Protein AF-A0A645IHQ4-F1 (afdb_monomer_lite)

Sequence (131 aa):
MKTILAVILFGIINIITLLLLVYFSITITRVALKGKKVSKFLGFVAFIALNAAIAYIEYKIIQLFPQTISFMPELLQGFPANAEPMLLDGTLITIRNSGLNINIAAVIYNIVIYVGLFLGTGYLIDNKIDI

Structure (mmCIF, N/CA/C/O backbone):
data_AF-A0A645IHQ4-F1
#
_entry.id   AF-A0A645IHQ4-F1
#
loop_
_atom_site.group_PDB
_atom_site.id
_atom_site.type_symbol
_atom_site.label_atom_id
_atom_site.label_alt_id
_atom_site.label_comp_id
_atom_site.label_asym_id
_atom_site.label_entity_id
_atom_site.label_seq_id
_atom_site.pdbx_PDB_ins_code
_atom_site.Cartn_x
_atom_site.Cartn_y
_atom_site.Cartn_z
_atom_site.occupancy
_atom_site.B_iso_or_equiv
_atom_site.auth_seq_id
_atom_site.auth_comp_id
_atom_site.auth_asym_id
_atom_site.auth_atom_id
_atom_site.pdbx_PDB_model_num
ATOM 1 N N . MET A 1 1 ? 7.303 13.807 -24.186 1.00 58.94 1 MET A N 1
ATOM 2 C CA . MET A 1 1 ? 6.051 14.293 -23.548 1.00 58.94 1 MET A CA 1
ATOM 3 C C . MET A 1 1 ? 5.256 13.169 -22.874 1.00 58.94 1 MET A C 1
ATOM 5 O O . MET A 1 1 ? 4.920 13.316 -21.708 1.00 58.94 1 MET A O 1
ATOM 9 N N . LYS A 1 2 ? 5.022 12.027 -23.546 1.00 69.69 2 LYS A N 1
ATOM 10 C CA . LYS A 1 2 ? 4.286 10.866 -22.993 1.00 69.69 2 LYS A CA 1
ATOM 11 C C . LYS A 1 2 ? 4.877 10.321 -21.680 1.00 69.69 2 LYS A C 1
ATOM 13 O O . LYS A 1 2 ? 4.142 10.064 -20.737 1.00 69.69 2 LYS A O 1
ATOM 18 N N . THR A 1 3 ? 6.203 10.230 -21.585 1.00 70.81 3 THR A N 1
ATOM 19 C CA . THR A 1 3 ? 6.905 9.717 -20.394 1.00 70.81 3 THR A CA 1
ATOM 20 C C . THR A 1 3 ? 6.791 10.648 -19.187 1.00 70.81 3 THR A C 1
ATOM 22 O O . THR A 1 3 ? 6.600 10.184 -18.071 1.00 70.81 3 THR A O 1
ATOM 25 N N . ILE A 1 4 ? 6.837 11.966 -19.410 1.00 77.62 4 ILE A N 1
ATOM 26 C CA . ILE A 1 4 ? 6.653 12.973 -18.350 1.00 77.62 4 ILE A CA 1
ATOM 27 C C . ILE A 1 4 ? 5.231 12.876 -17.786 1.00 77.62 4 ILE A C 1
ATOM 29 O O . ILE A 1 4 ? 5.042 12.872 -16.573 1.00 77.62 4 ILE A O 1
ATOM 33 N N . LEU A 1 5 ? 4.236 12.721 -18.663 1.00 78.62 5 LEU A N 1
ATOM 34 C CA . LEU A 1 5 ? 2.842 12.552 -18.263 1.00 78.62 5 LEU A CA 1
ATOM 35 C C . LEU A 1 5 ? 2.627 11.258 -17.456 1.00 78.62 5 LEU A C 1
ATOM 37 O O . LEU A 1 5 ? 1.926 11.281 -16.449 1.00 78.62 5 LEU A O 1
ATOM 41 N N . ALA A 1 6 ? 3.284 10.159 -17.841 1.00 77.38 6 ALA A N 1
ATOM 42 C CA . ALA A 1 6 ? 3.240 8.897 -17.100 1.00 77.38 6 ALA A CA 1
ATOM 43 C C . ALA A 1 6 ? 3.852 9.013 -15.691 1.00 77.38 6 ALA A C 1
ATOM 45 O O . ALA A 1 6 ? 3.278 8.499 -14.734 1.00 77.38 6 ALA A O 1
ATOM 46 N N . VAL A 1 7 ? 4.975 9.726 -15.545 1.00 80.06 7 VAL A N 1
ATOM 47 C CA . VAL A 1 7 ? 5.612 9.967 -14.237 1.00 80.06 7 VAL A CA 1
ATOM 48 C C . VAL A 1 7 ? 4.710 10.801 -13.326 1.00 80.06 7 VAL A C 1
ATOM 50 O O . VAL A 1 7 ? 4.527 10.455 -12.161 1.00 80.06 7 VAL A O 1
ATOM 53 N N . ILE A 1 8 ? 4.103 11.866 -13.858 1.00 85.50 8 ILE A N 1
ATOM 54 C CA . ILE A 1 8 ? 3.167 12.708 -13.098 1.00 85.50 8 ILE A CA 1
ATOM 55 C C . ILE A 1 8 ? 1.954 11.888 -12.648 1.00 85.50 8 ILE A C 1
ATOM 57 O O . ILE A 1 8 ? 1.581 11.934 -11.477 1.00 85.50 8 ILE A O 1
ATOM 61 N N . LEU A 1 9 ? 1.366 11.102 -13.554 1.00 84.50 9 LEU A N 1
ATOM 62 C CA . LEU A 1 9 ? 0.219 10.252 -13.244 1.00 84.50 9 LEU A CA 1
ATOM 63 C C . LEU A 1 9 ? 0.555 9.232 -12.149 1.00 84.50 9 LEU A C 1
ATOM 65 O O . LEU A 1 9 ? -0.212 9.068 -11.202 1.00 84.50 9 LEU A O 1
ATOM 69 N N . PHE A 1 10 ? 1.723 8.593 -12.242 1.00 82.00 10 PHE A N 1
ATOM 70 C CA . PHE A 1 10 ? 2.202 7.669 -11.220 1.00 82.00 10 PHE A CA 1
ATOM 71 C C . PHE A 1 10 ? 2.353 8.359 -9.857 1.00 82.00 10 PHE A C 1
ATOM 73 O O . PHE A 1 10 ? 1.902 7.826 -8.843 1.00 82.00 10 PHE A O 1
ATOM 80 N N . GLY A 1 11 ? 2.915 9.570 -9.819 1.00 84.44 11 GLY A N 1
ATOM 81 C CA . GLY A 1 11 ? 3.020 10.365 -8.593 1.00 84.44 11 GLY A CA 1
ATOM 82 C C . GLY A 1 11 ? 1.658 10.665 -7.960 1.00 84.44 11 GLY A C 1
ATOM 83 O O . GLY A 1 11 ? 1.472 10.454 -6.762 1.00 84.44 11 GLY A O 1
ATOM 84 N N . ILE A 1 12 ? 0.678 11.081 -8.768 1.00 89.12 12 ILE A N 1
ATOM 85 C CA . ILE A 1 12 ? -0.690 11.363 -8.305 1.00 89.12 12 ILE A CA 1
ATOM 86 C C . ILE A 1 12 ? -1.339 10.108 -7.708 1.00 89.12 12 ILE A C 1
ATOM 88 O O . ILE A 1 12 ? -1.904 10.176 -6.618 1.00 89.12 12 ILE A O 1
ATOM 92 N N . ILE A 1 13 ? -1.224 8.955 -8.374 1.00 86.38 13 ILE A N 1
ATOM 93 C CA . ILE A 1 13 ? -1.786 7.684 -7.885 1.00 86.38 13 ILE A CA 1
ATOM 94 C C . ILE A 1 13 ? -1.191 7.304 -6.522 1.00 86.38 13 ILE A C 1
ATOM 96 O O . ILE A 1 13 ? -1.927 6.889 -5.624 1.00 86.38 13 ILE A O 1
ATOM 100 N N . ASN A 1 14 ? 0.117 7.491 -6.332 1.00 86.19 14 ASN A N 1
ATOM 101 C CA . ASN A 1 14 ? 0.773 7.215 -5.052 1.00 86.19 14 ASN A CA 1
ATOM 102 C C . ASN A 1 14 ? 0.269 8.139 -3.936 1.00 86.19 14 ASN A C 1
ATOM 104 O O . ASN A 1 14 ? -0.029 7.669 -2.839 1.00 86.19 14 ASN A O 1
ATOM 108 N N . ILE A 1 15 ? 0.108 9.435 -4.221 1.00 90.94 15 ILE A N 1
ATOM 109 C CA . ILE A 1 15 ? -0.445 10.398 -3.257 1.00 90.94 15 ILE A CA 1
ATOM 110 C C . ILE A 1 15 ? -1.881 10.016 -2.878 1.00 90.94 15 ILE A C 1
ATOM 112 O O . ILE A 1 15 ? -2.210 9.974 -1.694 1.00 90.94 15 ILE A O 1
ATOM 116 N N . ILE A 1 16 ? -2.729 9.683 -3.857 1.00 91.31 16 ILE A N 1
ATOM 117 C CA . ILE A 1 16 ? -4.111 9.250 -3.602 1.00 91.31 16 ILE A CA 1
ATOM 118 C C . ILE A 1 16 ? -4.123 7.989 -2.734 1.00 91.31 16 ILE A C 1
ATOM 120 O O . ILE A 1 16 ? -4.875 7.929 -1.766 1.00 91.31 16 ILE A O 1
ATOM 124 N N . THR A 1 17 ? -3.271 7.009 -3.037 1.00 87.75 17 THR A N 1
ATOM 125 C CA . THR A 1 17 ? -3.170 5.757 -2.271 1.00 87.75 17 THR A CA 1
ATOM 126 C C . THR A 1 17 ? -2.745 6.015 -0.826 1.00 87.75 17 THR A C 1
ATOM 128 O O . THR A 1 17 ? -3.327 5.449 0.099 1.00 87.75 17 THR A O 1
ATOM 131 N N . LEU A 1 18 ? -1.781 6.917 -0.612 1.00 91.31 18 LEU A N 1
ATOM 132 C CA . LEU A 1 18 ? -1.355 7.334 0.722 1.00 91.31 18 LEU A CA 1
ATOM 133 C C . LEU A 1 18 ? -2.511 7.969 1.504 1.00 91.31 18 LEU A C 1
ATOM 135 O O . LEU A 1 18 ? -2.763 7.578 2.644 1.00 91.31 18 LEU A O 1
ATOM 139 N N . LEU A 1 19 ? -3.230 8.917 0.894 1.00 92.31 19 LEU A N 1
ATOM 140 C CA . LEU A 1 19 ? -4.397 9.545 1.516 1.00 92.31 19 LEU A CA 1
ATOM 141 C C . LEU A 1 19 ? -5.449 8.492 1.873 1.00 92.31 19 LEU A C 1
ATOM 143 O O . LEU A 1 19 ? -5.938 8.471 2.999 1.00 92.31 19 LEU A O 1
ATOM 147 N N . LEU A 1 20 ? -5.756 7.591 0.942 1.00 92.50 20 LEU A N 1
ATOM 148 C CA . LEU A 1 20 ? -6.733 6.525 1.129 1.00 92.50 20 LEU A CA 1
ATOM 149 C C . LEU A 1 20 ? -6.367 5.618 2.310 1.00 92.50 20 LEU A C 1
ATOM 151 O O . LEU A 1 20 ? -7.221 5.315 3.136 1.00 92.50 20 LEU A O 1
ATOM 155 N N . LEU A 1 21 ? -5.092 5.248 2.443 1.00 93.12 21 LEU A N 1
ATOM 156 C CA . LEU A 1 21 ? -4.595 4.448 3.561 1.00 93.12 21 LEU A CA 1
ATOM 157 C C . LEU A 1 21 ? -4.727 5.188 4.902 1.00 93.12 21 LEU A C 1
ATOM 159 O O . LEU A 1 21 ? -5.140 4.593 5.899 1.00 93.12 21 LEU A O 1
ATOM 163 N N . VAL A 1 22 ? -4.412 6.488 4.933 1.00 92.44 22 VAL A N 1
ATOM 164 C CA . VAL A 1 22 ? -4.597 7.331 6.127 1.00 92.44 22 VAL A CA 1
ATOM 165 C C . VAL A 1 22 ? -6.073 7.383 6.522 1.00 92.44 22 VAL A C 1
ATOM 167 O O . VAL A 1 22 ? -6.410 7.120 7.679 1.00 92.44 22 VAL A O 1
ATOM 170 N N . TYR A 1 23 ? -6.964 7.669 5.570 1.00 90.62 23 TYR A N 1
ATOM 171 C CA . TYR A 1 23 ? -8.404 7.725 5.816 1.00 90.62 23 TYR A CA 1
ATOM 172 C C . TYR A 1 23 ? -8.959 6.378 6.265 1.00 90.62 23 TYR A C 1
ATOM 174 O O . TYR A 1 23 ? -9.698 6.329 7.251 1.00 90.62 23 TYR A O 1
ATOM 182 N N . PHE A 1 24 ? -8.564 5.289 5.609 1.00 92.56 24 PHE A N 1
ATOM 183 C CA . PHE A 1 24 ? -8.955 3.940 5.995 1.00 92.56 24 PHE A CA 1
ATOM 184 C C . PHE A 1 24 ? -8.545 3.640 7.437 1.00 92.56 24 PHE A C 1
ATOM 186 O O . PHE A 1 24 ? -9.367 3.201 8.237 1.00 92.56 24 PHE A O 1
ATOM 193 N N . SER A 1 25 ? -7.300 3.953 7.803 1.00 92.31 25 SER A N 1
ATOM 194 C CA . SER A 1 25 ? -6.776 3.704 9.145 1.00 92.31 25 SER A CA 1
ATOM 195 C C . SER A 1 25 ? -7.506 4.494 10.237 1.00 92.31 25 SER A C 1
ATOM 197 O O . SER A 1 25 ? -7.834 3.966 11.304 1.00 92.31 25 SER A O 1
ATOM 199 N N . ILE A 1 26 ? -7.816 5.766 9.978 1.00 88.69 26 ILE A N 1
ATOM 200 C CA . ILE A 1 26 ? -8.608 6.588 10.901 1.00 88.69 26 ILE A CA 1
ATOM 201 C C . ILE A 1 26 ? -10.016 6.001 11.040 1.00 88.69 26 ILE A C 1
ATOM 203 O O . ILE A 1 26 ? -10.522 5.846 12.153 1.00 88.69 26 ILE A O 1
ATOM 207 N N . THR A 1 27 ? -10.630 5.647 9.913 1.00 89.12 27 THR A N 1
ATOM 208 C CA . THR A 1 27 ? -12.001 5.139 9.832 1.00 89.12 27 THR A CA 1
ATOM 209 C C . THR A 1 27 ? -12.137 3.805 10.563 1.00 89.12 27 THR A C 1
ATOM 211 O O . THR A 1 27 ? -12.959 3.693 11.473 1.00 89.12 27 THR A O 1
ATOM 214 N N . ILE A 1 28 ? -11.289 2.816 10.263 1.00 90.19 28 ILE A N 1
ATOM 215 C CA . ILE A 1 28 ? -11.338 1.496 10.904 1.00 90.19 28 ILE A CA 1
ATOM 216 C C . ILE A 1 28 ? -11.108 1.597 12.414 1.00 90.19 28 ILE A C 1
ATOM 218 O O . ILE A 1 28 ? -11.821 0.968 13.193 1.00 90.19 28 ILE A O 1
ATOM 222 N N . THR A 1 29 ? -10.186 2.458 12.849 1.00 89.31 29 THR A N 1
ATOM 223 C CA . THR A 1 29 ? -9.909 2.665 14.274 1.00 89.31 29 THR A CA 1
ATOM 224 C C . THR A 1 29 ? -11.088 3.331 14.980 1.00 89.31 29 THR A C 1
ATOM 226 O O . THR A 1 29 ? -11.453 2.955 16.097 1.00 89.31 29 THR A O 1
ATOM 229 N N . ARG A 1 30 ? -11.722 4.316 14.336 1.00 85.25 30 ARG A N 1
ATOM 230 C CA . ARG A 1 30 ? -12.903 4.995 14.876 1.00 85.25 30 ARG A CA 1
ATOM 231 C C . ARG A 1 30 ? -14.074 4.033 15.039 1.00 85.25 30 ARG A C 1
ATOM 233 O O . ARG A 1 30 ? -14.724 4.063 16.085 1.00 85.25 30 ARG A O 1
ATOM 240 N N . VAL A 1 31 ? -14.292 3.169 14.049 1.00 85.62 31 VAL A N 1
ATOM 241 C CA . VAL A 1 31 ? -15.321 2.123 14.074 1.00 85.62 31 VAL A CA 1
ATOM 242 C C . VA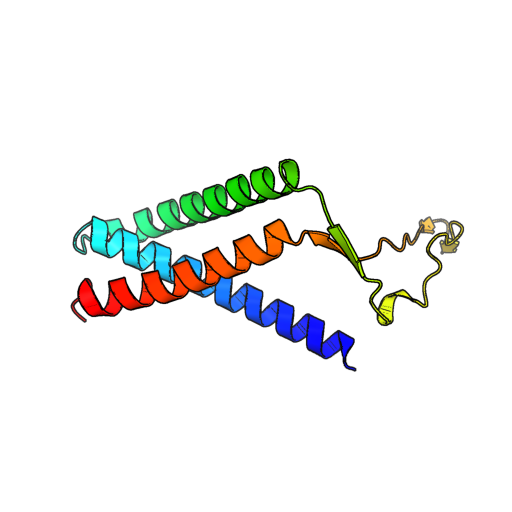L A 1 31 ? -15.015 1.085 15.158 1.00 85.62 31 VAL A C 1
ATOM 244 O O . VAL A 1 31 ? -15.880 0.795 15.983 1.00 85.62 31 VAL A O 1
ATOM 247 N N . ALA A 1 32 ? -13.774 0.593 15.239 1.00 85.44 32 ALA A N 1
ATOM 248 C CA . ALA A 1 32 ? -13.356 -0.388 16.243 1.00 85.44 32 ALA A CA 1
ATOM 249 C C . ALA A 1 32 ? -13.512 0.126 17.687 1.00 85.44 32 ALA A C 1
ATOM 251 O O . ALA A 1 32 ? -13.879 -0.627 18.587 1.00 85.44 32 ALA A O 1
ATOM 252 N N . LEU A 1 33 ? -13.275 1.421 17.915 1.00 83.62 33 LEU A N 1
ATOM 253 C CA . LEU A 1 33 ? -13.345 2.043 19.240 1.00 83.62 33 LEU A CA 1
ATOM 254 C C . LEU A 1 33 ? -14.652 2.797 19.520 1.00 83.62 33 LEU A C 1
ATOM 256 O O . LEU A 1 33 ? -14.729 3.504 20.530 1.00 83.62 33 LEU A O 1
ATOM 260 N N . LYS A 1 34 ? -15.665 2.675 18.651 1.00 79.69 34 LYS A N 1
ATOM 261 C CA . LYS A 1 34 ? -16.966 3.362 18.775 1.00 79.69 34 LYS A CA 1
ATOM 262 C C . LYS A 1 34 ? -16.830 4.871 19.045 1.00 79.69 34 LYS A C 1
ATOM 264 O O . LYS A 1 34 ? -17.485 5.418 19.927 1.00 79.69 34 LYS A O 1
ATOM 269 N N . GLY A 1 35 ? -15.916 5.546 18.347 1.00 67.06 35 GLY A N 1
ATOM 270 C CA . GLY A 1 35 ? -15.790 7.009 18.400 1.00 67.06 35 GLY A CA 1
ATOM 271 C C . 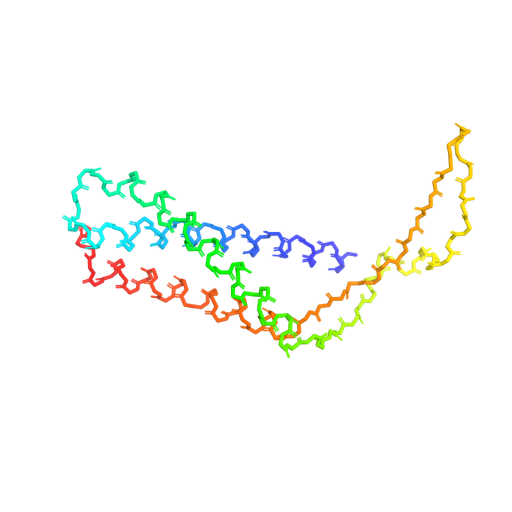GLY A 1 35 ? -15.166 7.614 19.669 1.00 67.06 35 GLY A C 1
ATOM 272 O O . GLY A 1 35 ? -15.204 8.833 19.834 1.00 67.06 35 GLY A O 1
ATOM 273 N N . LYS A 1 36 ? -14.544 6.827 20.561 1.00 75.19 36 LYS A N 1
ATOM 274 C CA . LYS A 1 36 ? -13.835 7.366 21.746 1.00 75.19 36 LYS A CA 1
ATOM 275 C C . LYS A 1 36 ? -12.704 8.336 21.354 1.00 75.19 36 LYS A C 1
ATOM 277 O O . LYS A 1 36 ? -12.038 8.130 20.338 1.00 75.19 36 LYS A O 1
ATOM 282 N N . LYS A 1 37 ? -12.404 9.345 22.194 1.00 70.75 37 LYS A N 1
ATOM 283 C CA . LYS A 1 37 ? -11.342 10.362 21.957 1.00 70.75 37 LYS A CA 1
ATOM 284 C C . LYS A 1 37 ? -9.959 9.769 21.620 1.00 70.75 37 LYS A C 1
ATOM 286 O O . LYS A 1 37 ? -9.199 10.388 20.883 1.00 70.75 37 LYS A O 1
ATOM 291 N N . VAL A 1 38 ? -9.660 8.560 22.104 1.00 75.12 38 VAL A N 1
ATOM 292 C CA . VAL A 1 38 ? -8.388 7.838 21.881 1.00 75.12 38 VAL A CA 1
ATOM 293 C C . VAL A 1 38 ? -8.229 7.330 20.434 1.00 75.12 38 VAL A C 1
ATOM 295 O O . VAL A 1 38 ? -7.121 7.031 19.996 1.00 75.12 38 VAL A O 1
ATOM 298 N N . SER A 1 39 ? -9.314 7.292 19.653 1.00 73.75 39 SER A N 1
ATOM 299 C CA . SER A 1 39 ? -9.312 6.781 18.272 1.00 73.75 39 SER A CA 1
ATOM 300 C C . SER A 1 39 ? -8.380 7.517 17.313 1.00 73.75 39 SER A C 1
ATOM 302 O O . SER A 1 39 ? -7.899 6.907 16.365 1.00 73.75 39 SER A O 1
ATOM 304 N N . LYS A 1 40 ? -8.053 8.789 17.572 1.00 74.00 40 LYS A N 1
ATOM 305 C CA . LYS A 1 40 ? -7.126 9.550 16.720 1.00 74.00 40 LYS A CA 1
ATOM 306 C C . LYS A 1 40 ? -5.683 9.050 16.834 1.00 74.00 40 LYS A C 1
ATOM 308 O O . LYS A 1 40 ? -5.045 8.808 15.816 1.00 74.00 40 LYS A O 1
ATOM 313 N N . PHE A 1 41 ? -5.185 8.858 18.058 1.00 82.31 41 PHE A N 1
ATOM 314 C CA . PHE A 1 41 ? -3.823 8.360 18.283 1.00 82.31 41 PHE A CA 1
ATOM 315 C C . PHE A 1 41 ? -3.688 6.907 17.824 1.00 82.31 41 PHE A C 1
ATOM 317 O O . PHE A 1 41 ? -2.737 6.551 17.132 1.00 82.31 41 PHE A O 1
ATOM 324 N N . LEU A 1 42 ? -4.688 6.079 18.138 1.00 86.12 42 LEU A N 1
ATOM 325 C CA . LEU A 1 42 ? -4.670 4.680 17.729 1.00 86.12 42 LEU A CA 1
ATOM 326 C C . LEU A 1 42 ? -4.799 4.520 16.200 1.00 86.12 42 LEU A C 1
ATOM 328 O O . LEU A 1 42 ? -4.264 3.565 15.651 1.00 86.12 42 LEU A O 1
ATOM 332 N N . GLY A 1 43 ? -5.402 5.493 15.504 1.00 87.31 43 GLY A N 1
ATOM 333 C CA . GLY A 1 43 ? -5.470 5.527 14.041 1.00 87.31 43 GLY A CA 1
ATOM 334 C C . GLY A 1 43 ? -4.114 5.750 13.381 1.00 87.31 43 GLY A C 1
ATOM 335 O O . GLY A 1 43 ? -3.852 5.201 12.313 1.00 87.31 43 GLY A O 1
ATOM 336 N N . PHE A 1 44 ? -3.213 6.486 14.033 1.00 88.25 44 PHE A N 1
ATOM 337 C CA . PHE A 1 44 ? -1.832 6.606 13.571 1.00 88.25 44 PHE A CA 1
ATOM 338 C C . PHE A 1 44 ? -1.054 5.296 13.764 1.00 88.25 44 PHE A C 1
ATOM 340 O O . PHE A 1 44 ? -0.346 4.856 12.861 1.00 88.25 44 PHE A O 1
ATOM 347 N N . VAL A 1 45 ? -1.246 4.619 14.901 1.00 92.44 45 VAL A N 1
ATOM 348 C CA . VAL A 1 45 ? -0.640 3.298 15.149 1.00 92.44 45 VAL A CA 1
ATOM 349 C C . VAL A 1 45 ? -1.148 2.265 14.140 1.00 92.44 45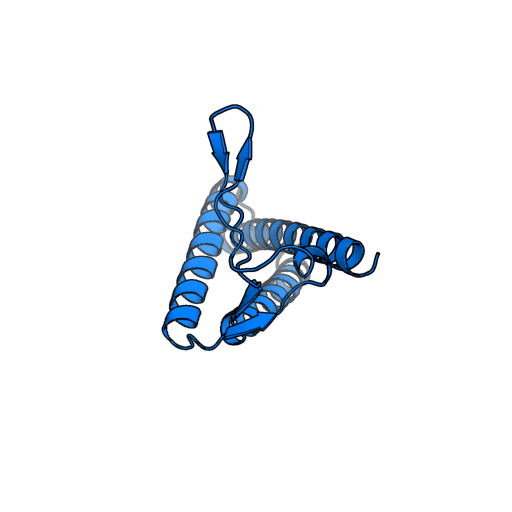 VAL A C 1
ATOM 351 O O . VAL A 1 45 ? -0.351 1.533 13.556 1.00 92.44 45 VAL A O 1
ATOM 354 N N . ALA A 1 46 ? -2.456 2.245 13.876 1.00 92.31 46 ALA A N 1
ATOM 355 C CA . ALA A 1 46 ? -3.056 1.389 12.859 1.00 92.31 46 ALA A CA 1
ATOM 356 C C . ALA A 1 46 ? -2.522 1.700 11.451 1.00 92.31 46 ALA A C 1
ATOM 358 O O . ALA A 1 46 ? -2.337 0.781 10.660 1.00 92.31 46 ALA A O 1
ATOM 359 N N . PHE A 1 47 ? -2.195 2.963 11.158 1.00 93.94 47 PHE A N 1
ATOM 360 C CA . PHE A 1 47 ? -1.664 3.362 9.856 1.00 93.94 47 PHE A CA 1
ATOM 361 C C . PHE A 1 47 ? -0.269 2.777 9.649 1.00 93.94 47 PHE A C 1
ATOM 363 O O . PHE A 1 47 ? -0.010 2.159 8.620 1.00 93.94 47 PHE A O 1
ATOM 370 N N . ILE A 1 48 ? 0.602 2.907 10.655 1.00 94.38 48 ILE A N 1
ATOM 371 C CA . ILE A 1 48 ? 1.939 2.304 10.634 1.00 94.38 48 ILE A CA 1
ATOM 372 C C . ILE A 1 48 ? 1.830 0.783 10.510 1.00 94.38 48 ILE A C 1
ATOM 374 O O . ILE A 1 48 ? 2.511 0.188 9.678 1.00 94.38 48 ILE A O 1
ATOM 378 N N . ALA A 1 49 ? 0.958 0.154 11.303 1.00 94.94 49 ALA A N 1
ATOM 379 C CA . ALA A 1 49 ? 0.773 -1.292 11.283 1.00 94.94 49 ALA A CA 1
ATOM 380 C C . ALA A 1 49 ? 0.283 -1.796 9.916 1.00 94.94 49 ALA A C 1
ATOM 382 O O . ALA A 1 49 ? 0.827 -2.765 9.393 1.00 94.94 49 ALA A O 1
ATOM 383 N N . LEU A 1 50 ? -0.701 -1.122 9.312 1.00 94.38 50 LEU A N 1
ATOM 384 C CA . LEU A 1 50 ? -1.204 -1.454 7.979 1.00 94.38 50 LEU A CA 1
ATOM 385 C C . LEU A 1 50 ? -0.140 -1.242 6.907 1.00 94.38 50 LEU A C 1
ATOM 387 O O . LEU A 1 50 ? 0.029 -2.103 6.052 1.00 94.38 50 LEU A O 1
ATOM 391 N N . ASN A 1 51 ? 0.598 -0.134 6.959 1.00 93.88 51 ASN A N 1
ATOM 392 C CA . ASN A 1 51 ? 1.661 0.135 5.997 1.00 93.88 51 ASN A CA 1
ATOM 393 C C . ASN A 1 51 ? 2.766 -0.933 6.073 1.00 93.88 51 ASN A C 1
ATOM 395 O O . ASN A 1 51 ? 3.136 -1.512 5.053 1.00 93.88 51 ASN A O 1
ATOM 399 N N . ALA A 1 52 ? 3.211 -1.273 7.288 1.00 94.56 52 ALA A N 1
ATOM 400 C CA . ALA A 1 52 ? 4.189 -2.331 7.520 1.00 94.56 52 ALA A CA 1
ATOM 401 C C . ALA A 1 52 ? 3.677 -3.704 7.058 1.00 94.56 52 ALA A C 1
ATOM 403 O O . ALA A 1 52 ? 4.420 -4.454 6.427 1.00 94.56 52 ALA A O 1
ATOM 404 N N . ALA A 1 53 ? 2.407 -4.028 7.325 1.00 95.75 53 ALA A N 1
ATOM 405 C CA . ALA A 1 53 ? 1.790 -5.268 6.866 1.00 95.75 53 ALA A CA 1
ATOM 406 C C . ALA A 1 53 ? 1.720 -5.334 5.334 1.00 95.75 53 ALA A C 1
ATOM 408 O O . ALA A 1 53 ? 2.097 -6.351 4.754 1.00 95.75 53 ALA A O 1
ATOM 409 N N . ILE A 1 54 ? 1.299 -4.245 4.681 1.00 94.25 54 ILE A N 1
ATOM 410 C CA . ILE A 1 54 ? 1.206 -4.168 3.220 1.00 94.25 54 ILE A CA 1
ATOM 411 C C . ILE A 1 54 ? 2.582 -4.398 2.590 1.00 94.25 54 ILE A C 1
ATOM 413 O O . ILE A 1 54 ? 2.699 -5.248 1.708 1.00 94.25 54 ILE A O 1
ATOM 417 N N . ALA A 1 55 ? 3.612 -3.708 3.087 1.00 93.19 55 ALA A N 1
ATOM 418 C CA . ALA A 1 55 ? 4.982 -3.833 2.596 1.00 93.19 55 ALA A CA 1
ATOM 419 C C . ALA A 1 55 ? 5.575 -5.228 2.856 1.00 93.19 55 ALA A C 1
ATOM 421 O O . ALA A 1 55 ? 6.249 -5.796 1.997 1.00 93.19 55 ALA A O 1
ATOM 422 N N . TYR A 1 56 ? 5.309 -5.816 4.027 1.00 95.69 56 TYR A N 1
ATOM 423 C CA . TYR A 1 56 ? 5.787 -7.157 4.362 1.00 95.69 56 TYR A CA 1
ATOM 424 C C . TYR A 1 56 ? 5.179 -8.230 3.449 1.00 95.69 56 TYR A C 1
ATOM 426 O O . TYR A 1 56 ? 5.890 -9.118 2.972 1.00 95.69 56 TYR A O 1
ATOM 434 N N . ILE A 1 57 ? 3.872 -8.145 3.185 1.00 95.31 57 ILE A N 1
ATOM 435 C CA . ILE A 1 57 ? 3.183 -9.072 2.282 1.00 95.31 57 ILE A CA 1
ATOM 436 C C . ILE A 1 57 ? 3.687 -8.885 0.849 1.00 95.31 57 ILE A C 1
ATOM 438 O O . ILE A 1 57 ? 3.987 -9.876 0.188 1.00 95.31 57 ILE A O 1
ATOM 442 N N . GLU A 1 58 ? 3.859 -7.645 0.386 1.00 92.69 58 GLU A N 1
ATOM 443 C CA . GLU A 1 58 ? 4.420 -7.365 -0.939 1.00 92.69 58 GLU A CA 1
ATOM 444 C C . GLU A 1 58 ? 5.814 -7.980 -1.103 1.00 92.69 58 GLU A C 1
ATOM 446 O O . GLU A 1 58 ? 6.076 -8.683 -2.078 1.00 92.69 58 GLU A O 1
ATOM 451 N N . TYR A 1 59 ? 6.686 -7.800 -0.108 1.00 93.38 59 TYR A N 1
ATOM 452 C CA . TYR A 1 59 ? 8.013 -8.407 -0.094 1.00 93.38 59 TYR A CA 1
ATOM 453 C C . TYR A 1 59 ? 7.949 -9.936 -0.218 1.00 93.38 59 TYR A C 1
ATOM 455 O O . TYR A 1 59 ? 8.696 -10.535 -0.995 1.00 93.38 59 TYR A O 1
ATOM 463 N N . LYS A 1 60 ? 7.023 -10.582 0.500 1.00 94.44 60 LYS A N 1
ATOM 464 C CA . LYS A 1 60 ? 6.799 -12.031 0.395 1.00 94.44 60 LYS A CA 1
ATOM 465 C C . LYS A 1 60 ? 6.268 -12.448 -0.975 1.00 94.44 60 LYS A C 1
ATOM 467 O O . LYS A 1 60 ? 6.700 -13.478 -1.487 1.00 94.44 60 LYS A O 1
ATOM 472 N N . ILE A 1 61 ? 5.390 -11.655 -1.583 1.00 92.50 61 ILE A N 1
ATOM 473 C CA . ILE A 1 61 ? 4.880 -11.900 -2.937 1.00 92.50 61 ILE A CA 1
ATOM 474 C C . ILE A 1 61 ? 6.012 -11.813 -3.959 1.00 92.50 61 ILE A C 1
ATOM 476 O O . ILE A 1 61 ? 6.124 -12.699 -4.799 1.00 92.50 61 ILE A O 1
ATOM 480 N N . ILE A 1 62 ? 6.890 -10.813 -3.857 1.00 91.69 62 ILE A N 1
ATOM 481 C CA . ILE A 1 62 ? 8.048 -10.665 -4.751 1.00 91.69 62 ILE A CA 1
ATOM 482 C C . ILE A 1 62 ? 9.010 -11.852 -4.609 1.00 91.69 62 ILE A C 1
ATOM 484 O O . ILE A 1 62 ? 9.520 -12.342 -5.613 1.00 91.69 62 ILE A O 1
ATOM 488 N N . GLN A 1 63 ? 9.238 -12.346 -3.386 1.00 91.38 63 GLN A N 1
ATOM 489 C CA . GLN A 1 63 ? 10.050 -13.549 -3.166 1.00 91.38 63 GLN A CA 1
ATOM 490 C C . GLN A 1 63 ? 9.420 -14.807 -3.772 1.00 91.38 63 GLN A C 1
ATOM 492 O O . GLN A 1 63 ? 10.131 -15.634 -4.338 1.00 91.38 63 GLN A O 1
ATOM 497 N N . LEU A 1 64 ? 8.101 -14.968 -3.633 1.00 92.50 64 LEU A N 1
ATOM 498 C CA . LEU A 1 64 ? 7.384 -16.150 -4.112 1.00 92.50 64 LEU A CA 1
ATOM 499 C C . LEU A 1 64 ? 7.211 -16.140 -5.638 1.00 92.50 64 LEU A C 1
ATOM 501 O O . LEU A 1 64 ? 7.285 -17.183 -6.282 1.00 92.50 64 LEU A O 1
ATOM 505 N N . PHE A 1 65 ? 7.020 -14.954 -6.215 1.00 91.50 65 PHE A N 1
ATOM 506 C CA . PHE A 1 65 ? 6.826 -14.726 -7.641 1.00 91.50 65 PHE A CA 1
ATOM 507 C C . PHE A 1 65 ? 7.864 -13.721 -8.161 1.00 91.50 65 PHE A C 1
ATOM 509 O O . PHE A 1 65 ? 7.517 -12.575 -8.440 1.00 91.50 65 PHE A O 1
ATOM 516 N N . PRO A 1 66 ? 9.137 -14.114 -8.344 1.00 85.94 66 PRO A N 1
ATOM 517 C CA . PRO A 1 66 ? 10.220 -13.198 -8.722 1.00 85.94 66 PRO A CA 1
ATOM 518 C C . PRO A 1 66 ? 10.190 -12.762 -10.198 1.00 85.94 66 PRO A C 1
ATOM 520 O O . PRO A 1 66 ? 11.121 -12.112 -10.668 1.00 85.94 66 PRO A O 1
ATOM 523 N N . GLN A 1 67 ? 9.150 -13.125 -10.952 1.00 86.81 67 GLN A N 1
ATOM 524 C CA . GLN A 1 67 ? 9.036 -12.791 -12.368 1.00 86.81 67 GLN A CA 1
ATOM 525 C C . GLN A 1 67 ? 8.798 -11.289 -12.556 1.00 86.81 67 GLN A C 1
ATOM 527 O O . GLN A 1 67 ? 7.824 -10.721 -12.053 1.00 86.81 67 GLN A O 1
ATOM 532 N N . THR A 1 68 ? 9.690 -10.649 -13.306 1.00 84.88 68 THR A N 1
ATOM 533 C CA . THR A 1 68 ? 9.614 -9.228 -13.641 1.00 84.88 68 THR A CA 1
ATOM 534 C C . THR A 1 68 ? 9.556 -9.034 -15.149 1.00 84.88 68 THR A C 1
ATOM 536 O O . THR A 1 68 ? 10.106 -9.825 -15.914 1.00 84.88 68 THR A O 1
ATOM 539 N N . ILE A 1 69 ? 8.880 -7.970 -15.582 1.00 78.75 69 ILE A N 1
ATOM 540 C CA . ILE A 1 69 ? 9.012 -7.459 -16.944 1.00 78.75 69 ILE A CA 1
ATOM 541 C C . ILE A 1 69 ? 9.879 -6.209 -16.878 1.00 78.75 69 ILE A C 1
ATOM 543 O O . ILE A 1 69 ? 9.597 -5.273 -16.123 1.00 78.75 69 ILE A O 1
ATOM 547 N N . SER A 1 70 ? 10.948 -6.220 -17.665 1.00 73.88 70 SER A N 1
ATOM 548 C CA . SER A 1 70 ? 11.851 -5.090 -17.815 1.00 73.88 70 SER A CA 1
ATOM 549 C C . SER A 1 70 ? 11.334 -4.176 -18.917 1.00 73.88 70 SER A C 1
ATOM 551 O O . SER A 1 70 ? 11.199 -4.588 -20.068 1.00 73.88 70 SER A O 1
ATOM 553 N N . PHE A 1 71 ? 11.081 -2.918 -18.575 1.00 67.88 71 PHE A N 1
ATOM 554 C CA . PHE A 1 71 ? 10.769 -1.877 -19.546 1.00 67.88 71 PHE A CA 1
ATOM 555 C C . PHE A 1 71 ? 11.877 -0.831 -19.527 1.00 67.88 71 PHE A C 1
ATOM 557 O O . PHE A 1 71 ? 12.331 -0.413 -18.460 1.00 67.88 71 PHE A O 1
ATOM 564 N N . MET A 1 72 ? 12.305 -0.393 -20.710 1.00 69.56 72 MET A N 1
ATOM 565 C CA . MET A 1 72 ? 13.246 0.713 -20.862 1.00 69.56 72 MET A CA 1
ATOM 566 C C . MET A 1 72 ? 12.460 1.979 -21.226 1.00 69.56 72 MET A C 1
ATOM 568 O O . MET A 1 72 ? 12.002 2.098 -22.369 1.00 69.56 72 MET A O 1
ATOM 572 N N . PRO A 1 73 ? 12.267 2.929 -20.292 1.00 66.94 73 PRO A N 1
ATOM 573 C CA . PRO A 1 73 ? 11.641 4.203 -20.611 1.00 66.94 73 PRO A CA 1
ATOM 574 C C . PRO A 1 73 ? 12.408 4.909 -21.731 1.00 66.94 73 PRO A C 1
ATOM 576 O O . PRO A 1 73 ? 13.632 4.973 -21.705 1.00 66.94 73 PRO A O 1
ATOM 579 N N . GLU A 1 74 ? 11.689 5.493 -22.685 1.00 64.25 74 GLU A N 1
ATOM 580 C CA . GLU A 1 74 ? 12.250 6.207 -23.847 1.00 64.25 74 GLU A CA 1
ATOM 581 C C . GLU A 1 74 ? 13.226 7.334 -23.447 1.00 64.25 74 GLU A C 1
ATOM 583 O O . GLU A 1 74 ? 14.205 7.593 -24.135 1.00 64.25 74 GLU A O 1
ATOM 588 N N . LEU A 1 75 ? 13.018 7.937 -22.267 1.00 61.53 75 LEU A N 1
ATOM 589 C CA . LEU A 1 75 ? 13.914 8.939 -21.668 1.00 61.53 75 LEU A CA 1
ATOM 590 C C . LEU A 1 75 ? 15.300 8.389 -21.299 1.00 61.53 75 LEU A C 1
ATOM 592 O O . LEU A 1 75 ? 16.260 9.150 -21.231 1.00 61.53 75 LEU A O 1
ATOM 596 N N . LEU A 1 76 ? 15.397 7.086 -21.029 1.00 61.12 76 LEU A N 1
ATOM 597 C CA . LEU A 1 76 ? 16.636 6.414 -20.655 1.00 61.12 76 LEU A CA 1
ATOM 598 C C . LEU A 1 76 ? 17.304 5.738 -21.856 1.00 61.12 76 LEU A C 1
ATOM 600 O O . LEU A 1 76 ? 18.481 5.427 -21.777 1.00 61.12 76 LEU A O 1
ATOM 604 N N . GLN A 1 77 ? 16.626 5.566 -22.994 1.00 61.69 77 GLN A N 1
ATOM 605 C CA . GLN A 1 77 ? 17.214 4.909 -24.173 1.00 61.69 77 GLN A CA 1
ATOM 606 C C . GLN A 1 77 ? 18.429 5.657 -24.758 1.00 61.69 77 GLN A C 1
ATOM 608 O O . GLN A 1 77 ? 19.250 5.045 -25.432 1.00 61.69 77 GLN A O 1
ATOM 613 N N . GLY A 1 78 ? 18.576 6.957 -24.469 1.00 58.09 78 GLY A N 1
ATOM 614 C CA . GLY A 1 78 ? 19.741 7.757 -24.865 1.00 58.09 78 GLY A CA 1
ATOM 615 C C . GLY A 1 78 ? 20.994 7.564 -23.999 1.00 58.09 78 GLY A C 1
ATOM 616 O O . GLY A 1 78 ? 22.057 8.049 -24.375 1.00 58.09 78 GLY A O 1
ATOM 617 N N . PHE A 1 79 ? 20.897 6.868 -22.859 1.00 59.34 79 PHE A N 1
ATOM 618 C CA . PHE A 1 79 ? 22.039 6.587 -21.985 1.00 59.34 79 PHE A CA 1
ATOM 619 C C . PHE A 1 79 ? 22.510 5.141 -22.197 1.00 59.34 79 PHE A C 1
ATOM 621 O O . PHE A 1 79 ? 21.752 4.214 -21.896 1.00 59.34 79 PHE A O 1
ATOM 628 N N . PRO A 1 80 ? 23.737 4.903 -22.697 1.00 57.66 80 PRO A N 1
ATOM 629 C CA . PRO A 1 80 ? 24.226 3.547 -22.908 1.00 57.66 80 PRO A CA 1
ATOM 630 C C . PRO A 1 80 ? 24.248 2.777 -21.581 1.00 57.66 80 PRO A C 1
ATOM 632 O O . PRO A 1 80 ? 24.734 3.272 -20.567 1.00 57.66 80 PRO A O 1
ATOM 635 N N . ALA A 1 81 ? 23.726 1.545 -21.584 1.00 57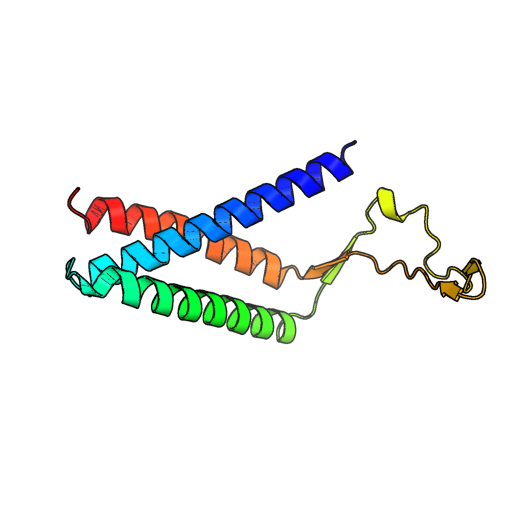.19 81 ALA A N 1
ATOM 636 C CA . ALA A 1 81 ? 23.663 0.688 -20.393 1.00 57.19 81 ALA A CA 1
ATOM 637 C C . ALA A 1 81 ? 25.042 0.350 -19.799 1.00 57.19 81 ALA A C 1
ATOM 639 O O . ALA A 1 81 ? 25.140 0.018 -18.618 1.00 57.19 81 ALA A O 1
ATOM 640 N N . ASN A 1 82 ? 26.091 0.530 -20.606 1.00 58.69 82 ASN A N 1
ATOM 641 C CA . ASN A 1 82 ? 27.497 0.369 -20.263 1.00 58.69 82 ASN A CA 1
ATOM 642 C C . ASN A 1 82 ? 28.259 1.677 -20.533 1.00 58.69 82 ASN A C 1
ATOM 644 O O . ASN A 1 82 ? 29.207 1.688 -21.314 1.00 58.69 82 ASN A O 1
ATOM 648 N N . ALA A 1 83 ? 27.807 2.803 -19.975 1.00 58.09 83 ALA A N 1
ATOM 649 C CA . ALA A 1 83 ? 28.601 4.024 -20.028 1.00 58.09 83 ALA A CA 1
ATOM 650 C C . ALA A 1 83 ? 29.926 3.787 -19.281 1.00 58.09 83 ALA A C 1
ATOM 652 O O . ALA A 1 83 ? 29.923 3.524 -18.075 1.00 58.09 83 ALA A O 1
ATOM 653 N N . GLU A 1 84 ? 31.041 3.849 -20.014 1.00 59.12 84 GLU A N 1
ATOM 654 C CA . GLU A 1 84 ? 32.388 3.927 -19.446 1.00 59.12 84 GLU A CA 1
ATOM 655 C C . GLU A 1 84 ? 32.421 5.047 -18.384 1.00 59.12 84 GLU A C 1
ATOM 657 O O . GLU A 1 84 ? 31.781 6.087 -18.589 1.00 59.12 84 GLU A O 1
ATOM 662 N N . PRO A 1 85 ? 33.118 4.867 -17.246 1.00 62.22 85 PRO A N 1
ATOM 663 C CA . PRO A 1 85 ? 33.208 5.889 -16.208 1.00 62.22 85 PRO A CA 1
ATOM 664 C C . PRO A 1 85 ? 33.661 7.226 -16.805 1.00 62.22 85 PRO A C 1
ATOM 666 O O . PRO A 1 85 ? 34.752 7.328 -17.365 1.00 62.22 85 PRO A O 1
ATOM 669 N N . MET A 1 86 ? 32.831 8.262 -16.689 1.00 64.19 86 MET A N 1
ATOM 670 C CA . MET A 1 86 ? 33.179 9.595 -17.174 1.00 64.19 86 MET A CA 1
ATOM 671 C C . MET A 1 86 ? 33.865 10.372 -16.051 1.00 64.19 86 MET A C 1
ATOM 673 O O . MET A 1 86 ? 33.337 10.472 -14.943 1.00 64.19 86 MET A O 1
ATOM 677 N N . LEU A 1 87 ? 35.043 10.929 -16.336 1.00 66.94 87 LEU A N 1
ATOM 678 C CA . LEU A 1 87 ? 35.725 11.867 -15.447 1.00 66.94 87 LEU A CA 1
ATOM 679 C C . LEU A 1 87 ? 35.159 13.268 -15.674 1.00 66.94 87 LEU A C 1
ATOM 681 O O . LEU A 1 87 ? 35.391 13.869 -16.723 1.00 66.94 87 LEU A O 1
ATOM 685 N N . LEU A 1 88 ? 34.438 13.789 -14.684 1.00 67.88 88 LEU A N 1
ATOM 686 C CA . LEU A 1 88 ? 34.014 15.183 -14.646 1.00 67.88 88 LEU A CA 1
ATOM 687 C C . LEU A 1 88 ? 34.683 15.844 -13.441 1.00 67.88 88 LEU A C 1
ATOM 689 O O . LEU A 1 88 ? 34.424 15.462 -12.303 1.00 67.88 88 LEU A O 1
ATOM 693 N N . ASP A 1 89 ? 35.582 16.791 -13.707 1.00 74.50 89 ASP A N 1
ATOM 694 C CA . ASP A 1 89 ? 36.276 17.587 -12.685 1.00 74.50 89 ASP A CA 1
ATOM 695 C C . ASP A 1 89 ? 36.933 16.737 -11.572 1.00 74.50 89 ASP A C 1
ATOM 697 O O . ASP A 1 89 ? 36.672 16.882 -10.380 1.00 74.50 89 ASP A O 1
ATOM 701 N N . GLY A 1 90 ? 37.726 15.736 -11.977 1.00 74.06 90 GLY A N 1
ATOM 702 C CA . GLY A 1 90 ? 38.422 14.821 -11.059 1.00 74.06 90 GLY A CA 1
ATOM 703 C C . GLY A 1 90 ? 37.530 13.787 -10.358 1.00 74.06 90 GLY A C 1
ATOM 704 O O . GLY A 1 90 ? 38.045 12.934 -9.637 1.00 74.06 90 GLY A O 1
ATOM 705 N N . THR A 1 91 ? 36.216 13.813 -10.597 1.00 56.81 91 THR A N 1
ATOM 706 C CA . THR A 1 91 ? 35.255 12.867 -10.022 1.00 56.81 91 THR A CA 1
ATOM 707 C C . THR A 1 91 ? 34.842 11.829 -11.062 1.00 56.81 91 THR A C 1
ATOM 709 O O . THR A 1 91 ? 34.395 12.163 -12.160 1.00 56.81 91 THR A O 1
ATOM 712 N N . LEU A 1 92 ? 34.985 10.548 -10.714 1.00 68.06 92 LEU A N 1
ATOM 713 C CA . LEU A 1 92 ? 34.510 9.430 -11.529 1.00 68.06 92 LEU A CA 1
ATOM 714 C C . LEU A 1 92 ? 32.993 9.287 -11.368 1.00 68.06 92 LEU A C 1
ATOM 716 O O . LEU A 1 92 ? 32.512 8.893 -10.306 1.00 68.06 92 LEU A O 1
ATOM 720 N N . ILE A 1 93 ? 32.236 9.577 -12.427 1.00 60.56 93 ILE A N 1
ATOM 721 C CA . ILE A 1 93 ? 30.780 9.422 -12.461 1.00 60.56 93 ILE A CA 1
ATOM 722 C C . ILE A 1 93 ? 30.442 8.219 -13.345 1.00 60.56 93 ILE A C 1
ATOM 724 O O . ILE A 1 93 ? 30.750 8.192 -14.534 1.00 60.56 93 ILE A O 1
ATOM 728 N N . THR A 1 94 ? 29.793 7.210 -12.760 1.00 59.47 94 THR A N 1
ATOM 729 C CA . THR A 1 94 ? 29.267 6.048 -13.495 1.00 59.47 94 THR A CA 1
ATOM 730 C C . THR A 1 94 ? 27.748 6.144 -13.556 1.00 59.47 94 THR A C 1
ATOM 732 O O . THR A 1 94 ? 27.077 6.038 -12.530 1.00 59.47 94 THR A O 1
ATOM 735 N N . ILE A 1 95 ? 27.195 6.326 -14.755 1.00 58.56 95 ILE A N 1
ATOM 736 C CA . ILE A 1 95 ? 25.745 6.344 -14.979 1.00 58.56 95 ILE A CA 1
ATOM 737 C C . ILE A 1 95 ? 25.338 4.955 -15.471 1.00 58.56 95 ILE A C 1
ATOM 739 O O . ILE A 1 95 ? 25.561 4.604 -16.626 1.00 58.56 95 ILE A O 1
ATOM 743 N N . ARG A 1 96 ? 24.762 4.136 -14.582 1.00 57.28 96 ARG A N 1
ATOM 744 C CA . ARG A 1 96 ? 24.200 2.829 -14.953 1.00 57.28 96 ARG A CA 1
ATOM 745 C C . ARG A 1 96 ? 22.745 2.979 -15.371 1.00 57.28 96 ARG A C 1
ATOM 747 O O . ARG A 1 96 ? 21.923 3.475 -14.605 1.00 57.28 96 ARG A O 1
ATOM 754 N N . ASN A 1 97 ? 22.425 2.476 -16.557 1.00 58.56 97 ASN A N 1
ATOM 755 C CA . ASN A 1 97 ? 21.051 2.364 -17.021 1.00 58.56 97 ASN A CA 1
ATOM 756 C C . ASN A 1 97 ? 20.459 1.026 -16.566 1.00 58.56 97 ASN A C 1
ATOM 758 O O . ASN A 1 97 ? 20.565 0.013 -17.257 1.00 58.56 97 ASN A O 1
ATOM 762 N N . SER A 1 98 ? 19.887 0.989 -15.364 1.00 57.62 98 SER A N 1
ATOM 763 C CA . SER A 1 98 ? 19.053 -0.141 -14.963 1.00 57.62 98 SER A CA 1
ATOM 764 C C . SER A 1 98 ? 17.639 0.114 -15.469 1.00 57.62 98 SER A C 1
ATOM 766 O O . SER A 1 98 ? 16.959 1.010 -14.963 1.00 57.62 98 SER A O 1
ATOM 768 N N . GLY A 1 99 ? 17.196 -0.659 -16.462 1.00 61.50 99 GLY A N 1
ATOM 769 C CA . GLY A 1 99 ? 15.793 -0.663 -16.878 1.00 61.50 99 GLY A CA 1
ATOM 770 C C . GLY A 1 99 ? 14.851 -0.852 -15.682 1.00 61.50 99 GLY A C 1
ATOM 771 O O . GLY A 1 99 ? 15.237 -1.387 -14.639 1.00 61.50 99 GLY A O 1
ATOM 772 N N . LEU A 1 100 ? 13.604 -0.399 -15.816 1.00 66.69 100 LEU A N 1
ATOM 773 C CA . LEU A 1 100 ? 12.614 -0.562 -14.756 1.00 66.69 100 LEU A CA 1
ATOM 774 C C . LEU A 1 100 ? 12.130 -2.010 -14.749 1.00 66.69 100 LEU A C 1
ATOM 776 O O . LEU A 1 100 ? 11.484 -2.456 -15.696 1.00 66.69 100 LEU A O 1
ATOM 780 N N . ASN A 1 101 ? 12.435 -2.731 -13.674 1.00 76.56 101 ASN A N 1
ATOM 781 C CA . ASN A 1 101 ? 11.949 -4.088 -13.453 1.00 76.56 101 ASN A CA 1
ATOM 782 C C . ASN A 1 101 ? 10.650 -4.031 -12.656 1.00 76.56 101 ASN A C 1
ATOM 784 O O . ASN A 1 101 ? 10.657 -3.709 -11.470 1.00 76.56 101 ASN A O 1
ATOM 788 N N . ILE A 1 102 ? 9.538 -4.351 -13.312 1.00 81.06 102 ILE A N 1
ATOM 789 C CA . ILE A 1 102 ? 8.216 -4.343 -12.691 1.00 81.06 102 ILE A CA 1
ATOM 790 C C . ILE A 1 102 ? 7.808 -5.784 -12.400 1.00 81.06 102 ILE A C 1
ATOM 792 O O . ILE A 1 102 ? 7.759 -6.615 -13.305 1.00 81.06 102 ILE A O 1
ATOM 796 N N . ASN A 1 103 ? 7.505 -6.088 -11.139 1.00 89.56 103 ASN A N 1
ATOM 797 C CA . ASN A 1 103 ? 6.994 -7.393 -10.733 1.00 89.56 103 ASN A CA 1
ATOM 798 C C . ASN A 1 103 ? 5.469 -7.448 -10.921 1.00 89.56 103 ASN A C 1
ATOM 800 O O . ASN A 1 103 ? 4.739 -6.664 -10.317 1.00 89.56 103 ASN A O 1
ATOM 804 N N . ILE A 1 104 ? 4.980 -8.374 -11.748 1.00 89.25 104 ILE A N 1
ATOM 805 C CA . ILE A 1 104 ? 3.554 -8.460 -12.107 1.00 89.25 104 ILE A CA 1
ATOM 806 C C . ILE A 1 104 ? 2.711 -8.858 -10.901 1.00 89.25 104 ILE A C 1
ATOM 808 O O . ILE A 1 104 ? 1.636 -8.296 -10.695 1.00 89.25 104 ILE A O 1
ATOM 812 N N . ALA A 1 105 ? 3.203 -9.787 -10.082 1.00 90.56 105 ALA A N 1
ATOM 813 C CA . ALA A 1 105 ? 2.497 -10.212 -8.883 1.00 90.56 105 ALA A CA 1
ATOM 814 C C . ALA A 1 105 ? 2.376 -9.057 -7.877 1.00 90.56 105 ALA A C 1
ATOM 816 O O . ALA A 1 105 ? 1.298 -8.840 -7.326 1.00 90.56 105 ALA A O 1
ATOM 817 N N . ALA A 1 106 ? 3.437 -8.260 -7.707 1.00 89.44 106 ALA A N 1
ATOM 818 C CA . ALA A 1 106 ? 3.400 -7.052 -6.884 1.00 89.44 106 ALA A CA 1
ATOM 819 C C . ALA A 1 106 ? 2.427 -6.001 -7.446 1.00 89.44 106 ALA A C 1
ATOM 821 O O . ALA A 1 106 ? 1.678 -5.391 -6.689 1.00 89.44 106 ALA A O 1
ATOM 822 N N . VAL A 1 107 ? 2.368 -5.810 -8.769 1.00 90.00 107 VAL A N 1
ATOM 823 C CA . VAL A 1 107 ? 1.395 -4.894 -9.394 1.00 90.00 107 VAL A CA 1
ATOM 824 C C . VAL A 1 107 ? -0.043 -5.338 -9.126 1.00 90.00 107 VAL A C 1
ATOM 826 O O . VAL A 1 107 ? -0.858 -4.524 -8.695 1.00 90.00 107 VAL A O 1
ATOM 829 N N . ILE A 1 108 ? -0.361 -6.619 -9.332 1.00 92.75 108 ILE A N 1
ATOM 830 C CA . ILE A 1 108 ? -1.700 -7.166 -9.057 1.00 92.75 108 ILE A CA 1
ATOM 831 C C . ILE A 1 108 ? -2.049 -6.991 -7.577 1.00 92.75 108 ILE A C 1
ATOM 833 O O . ILE A 1 108 ? -3.145 -6.541 -7.248 1.00 92.75 108 ILE A O 1
ATOM 837 N N . TYR A 1 109 ? -1.108 -7.296 -6.684 1.00 94.44 109 TYR A N 1
ATOM 838 C 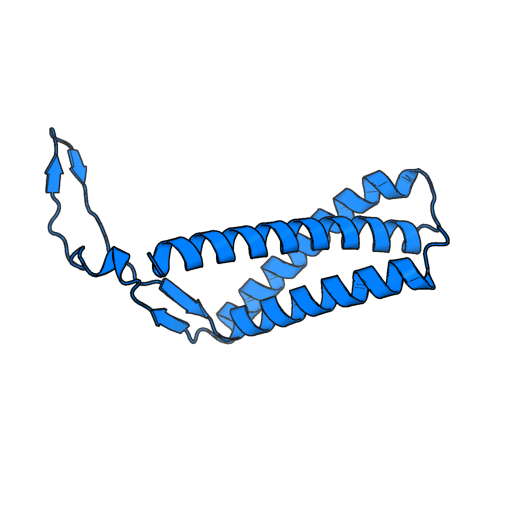CA . TYR A 1 109 ? -1.280 -7.095 -5.251 1.00 94.44 109 TYR A CA 1
ATOM 839 C C . TYR A 1 109 ? -1.591 -5.634 -4.903 1.00 94.44 109 TYR A C 1
ATOM 841 O O . TYR A 1 109 ? -2.569 -5.369 -4.206 1.00 94.44 109 TYR A O 1
ATOM 849 N N . ASN A 1 110 ? -0.829 -4.682 -5.444 1.00 90.94 110 ASN A N 1
ATOM 850 C CA . ASN A 1 110 ? -1.066 -3.255 -5.230 1.00 90.94 110 ASN A CA 1
ATOM 851 C C . ASN A 1 110 ? -2.454 -2.813 -5.725 1.00 90.94 110 ASN A C 1
ATOM 853 O O . ASN A 1 110 ? -3.126 -2.042 -5.041 1.00 90.94 110 ASN A O 1
ATOM 857 N N . ILE A 1 111 ? -2.929 -3.340 -6.861 1.00 92.56 111 ILE A N 1
ATOM 858 C CA . ILE A 1 111 ? -4.295 -3.089 -7.352 1.00 92.56 111 ILE A CA 1
ATOM 859 C C . ILE A 1 111 ? -5.334 -3.612 -6.352 1.00 92.56 111 ILE A C 1
ATOM 861 O O . ILE A 1 111 ? -6.278 -2.897 -6.017 1.00 92.56 111 ILE A O 1
ATOM 865 N N . VAL A 1 112 ? -5.157 -4.835 -5.845 1.00 95.44 112 VAL A N 1
ATOM 866 C CA . VAL A 1 112 ? -6.067 -5.434 -4.856 1.00 95.44 112 VAL A CA 1
ATOM 867 C C . VAL A 1 112 ? -6.095 -4.618 -3.563 1.00 95.44 112 VAL A C 1
ATOM 869 O O . VAL A 1 112 ? -7.177 -4.345 -3.046 1.00 95.44 112 VAL A O 1
ATOM 872 N N . ILE A 1 113 ? -4.936 -4.174 -3.069 1.00 94.19 113 ILE A N 1
ATOM 873 C CA . ILE A 1 113 ? -4.848 -3.294 -1.899 1.00 94.19 113 ILE A CA 1
ATOM 874 C C . ILE A 1 113 ? -5.564 -1.969 -2.157 1.00 94.19 113 ILE A C 1
ATOM 876 O O . ILE A 1 113 ? -6.357 -1.545 -1.322 1.00 94.19 113 ILE A O 1
ATOM 880 N N . TYR A 1 114 ? -5.347 -1.336 -3.310 1.00 92.25 114 TYR A N 1
ATOM 881 C CA . TYR A 1 114 ? -5.996 -0.071 -3.650 1.00 92.25 114 TYR A CA 1
ATOM 882 C C . TYR A 1 114 ? -7.525 -0.196 -3.673 1.00 92.25 114 TYR A C 1
ATOM 884 O O . TYR A 1 114 ? -8.225 0.577 -3.018 1.00 92.25 114 TYR A O 1
ATOM 892 N N . VAL A 1 115 ? -8.048 -1.211 -4.368 1.00 94.44 115 VAL A N 1
ATOM 893 C CA . VAL A 1 115 ? -9.491 -1.493 -4.423 1.00 94.44 115 VAL A CA 1
ATOM 894 C C . VAL A 1 115 ? -10.035 -1.817 -3.031 1.00 94.44 115 VAL A C 1
ATOM 896 O O . VAL A 1 115 ? -11.082 -1.299 -2.646 1.00 94.44 115 VAL A O 1
ATOM 899 N N . GLY A 1 116 ? -9.313 -2.626 -2.252 1.00 94.12 116 GLY A N 1
ATOM 900 C CA . GLY A 1 116 ? -9.695 -2.994 -0.891 1.00 94.12 116 GLY A CA 1
ATOM 901 C C . GLY A 1 116 ? -9.754 -1.795 0.055 1.00 94.12 116 GLY A C 1
ATOM 902 O O . GLY A 1 116 ? -10.727 -1.646 0.790 1.00 94.12 116 GLY A O 1
ATOM 903 N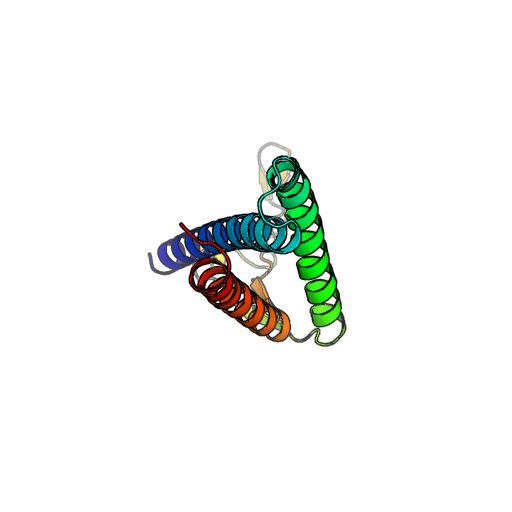 N . LEU A 1 117 ? -8.763 -0.903 0.003 1.00 93.38 117 LEU A N 1
ATOM 904 C CA . LEU A 1 117 ? -8.753 0.340 0.776 1.00 93.38 117 LEU A CA 1
ATOM 905 C C . LEU A 1 117 ? -9.889 1.269 0.347 1.00 93.38 117 LEU A C 1
ATOM 907 O O . LEU A 1 117 ? -10.535 1.868 1.204 1.00 93.38 117 LEU A O 1
ATOM 911 N N . PHE A 1 118 ? -10.165 1.374 -0.954 1.00 93.00 118 PHE A N 1
ATOM 912 C CA . PHE A 1 118 ? -11.209 2.255 -1.475 1.00 93.00 118 PHE A CA 1
ATOM 913 C C . PHE A 1 118 ? -12.596 1.788 -1.035 1.00 93.00 118 PHE A C 1
ATOM 915 O O . PHE A 1 118 ? -13.321 2.523 -0.363 1.00 93.00 118 PHE A O 1
ATOM 922 N N . LEU A 1 119 ? -12.932 0.533 -1.345 1.00 93.31 119 LEU A N 1
ATOM 923 C CA . LEU A 1 119 ? -14.215 -0.067 -0.984 1.00 93.31 119 LEU A CA 1
ATOM 924 C C . LEU A 1 119 ? -14.368 -0.195 0.531 1.00 93.31 119 LEU A C 1
ATOM 926 O O . LEU A 1 119 ? -15.434 0.094 1.066 1.00 93.31 119 LEU A O 1
ATOM 930 N N . GLY A 1 120 ? -13.303 -0.591 1.230 1.00 91.19 120 GLY A N 1
ATOM 931 C CA . GLY A 1 120 ? -13.299 -0.717 2.682 1.00 91.19 120 GLY A CA 1
ATOM 932 C C . GLY A 1 120 ? -13.543 0.621 3.374 1.00 91.19 120 GLY A C 1
ATOM 933 O O . GLY A 1 120 ? -14.346 0.687 4.302 1.00 91.19 120 GLY A O 1
ATOM 934 N N . THR A 1 121 ? -12.907 1.698 2.904 1.00 90.75 121 THR A N 1
ATOM 935 C CA . THR A 1 121 ? -13.145 3.043 3.448 1.00 90.75 121 THR A CA 1
ATOM 936 C C . THR A 1 121 ? -14.576 3.493 3.177 1.00 90.75 121 THR A C 1
ATOM 938 O O . THR A 1 121 ? -15.249 3.905 4.118 1.00 90.75 121 THR A O 1
ATOM 941 N N . GLY A 1 122 ? -15.059 3.363 1.935 1.00 89.00 122 GLY A N 1
ATOM 942 C CA . GLY A 1 122 ? -16.430 3.736 1.569 1.00 89.00 122 GLY A CA 1
ATOM 943 C C . GLY A 1 122 ? -17.473 2.991 2.402 1.00 89.00 122 GLY A C 1
ATOM 944 O O . GLY A 1 122 ? -18.299 3.612 3.061 1.00 89.00 122 GLY A O 1
ATOM 945 N N . TYR A 1 123 ? -17.356 1.664 2.495 1.00 90.06 123 TYR A N 1
ATOM 946 C CA . TYR A 1 123 ? -18.264 0.843 3.294 1.00 90.06 123 TYR A CA 1
ATOM 947 C C . TYR A 1 123 ? -18.299 1.255 4.771 1.00 90.06 123 TYR A C 1
ATOM 949 O O . TYR A 1 123 ? -19.376 1.330 5.366 1.00 90.06 123 TYR A O 1
ATOM 957 N N . LEU A 1 124 ? -17.130 1.495 5.376 1.00 88.19 124 LEU A N 1
ATOM 958 C CA . LEU A 1 124 ? -17.041 1.865 6.787 1.00 88.19 124 LEU A CA 1
ATOM 959 C C . LEU A 1 124 ? -17.591 3.269 7.056 1.00 88.19 124 LEU A C 1
ATOM 961 O O . LEU A 1 124 ? -18.194 3.477 8.107 1.00 88.19 124 LEU A O 1
ATOM 965 N N . ILE A 1 125 ? -17.397 4.217 6.139 1.00 86.00 125 ILE A N 1
ATOM 966 C CA . ILE A 1 125 ? -17.989 5.551 6.257 1.00 86.00 125 ILE A CA 1
ATOM 967 C C . ILE A 1 125 ? -19.512 5.442 6.156 1.00 86.00 125 ILE A C 1
ATOM 969 O O . ILE A 1 125 ? -20.191 5.844 7.093 1.00 86.00 125 ILE A O 1
ATOM 973 N N . ASP A 1 126 ? -20.032 4.805 5.106 1.00 82.50 126 ASP A N 1
ATOM 974 C CA . ASP A 1 126 ? -21.472 4.775 4.821 1.00 82.50 126 ASP A CA 1
ATOM 975 C C . ASP A 1 126 ? -22.289 3.975 5.849 1.00 82.50 126 ASP A C 1
ATOM 977 O O . ASP A 1 126 ? -23.436 4.310 6.126 1.00 82.50 126 ASP A O 1
ATOM 981 N N . ASN A 1 127 ? -21.729 2.895 6.413 1.00 75.94 127 ASN A N 1
ATOM 982 C CA . ASN A 1 127 ? -22.494 1.950 7.244 1.00 75.94 127 ASN A CA 1
ATOM 983 C C . ASN A 1 127 ? -22.122 1.951 8.732 1.00 75.94 127 ASN A C 1
ATOM 985 O O . ASN A 1 127 ? -22.798 1.295 9.531 1.00 75.94 127 ASN A O 1
ATOM 989 N N . LYS A 1 128 ? -21.001 2.569 9.126 1.00 70.56 128 LYS A N 1
ATOM 990 C CA . LYS A 1 128 ? -20.484 2.483 10.508 1.00 70.56 128 LYS A CA 1
ATOM 991 C C . LYS A 1 128 ? -20.150 3.831 11.138 1.00 70.56 128 LYS A C 1
ATOM 993 O O . LYS A 1 128 ? -19.947 3.867 12.354 1.00 70.56 128 LYS A O 1
ATOM 998 N N . ILE A 1 129 ? -20.081 4.909 10.362 1.00 64.25 129 ILE A N 1
ATOM 999 C CA . ILE A 1 129 ? -19.919 6.265 10.877 1.00 64.25 129 ILE A CA 1
ATOM 1000 C C . ILE A 1 129 ? -21.224 7.007 10.597 1.00 64.25 129 ILE A C 1
ATOM 1002 O O . ILE A 1 129 ? -21.450 7.445 9.479 1.00 64.25 129 ILE A O 1
ATOM 1006 N N . ASP A 1 130 ? -22.070 7.151 11.618 1.00 57.34 130 ASP A N 1
ATOM 1007 C CA . ASP A 1 130 ? -23.107 8.189 11.596 1.00 57.34 130 ASP A CA 1
ATOM 1008 C C . ASP A 1 130 ? -22.376 9.538 11.508 1.00 57.34 130 ASP A C 1
ATOM 1010 O O . ASP A 1 130 ? -21.578 9.866 12.399 1.00 57.34 130 ASP A O 1
ATOM 1014 N N . ILE A 1 131 ? -22.557 10.254 10.397 1.00 54.00 131 ILE A N 1
ATOM 1015 C CA . ILE A 1 131 ? -22.078 11.633 10.224 1.00 54.00 131 ILE A CA 1
ATOM 1016 C C . ILE A 1 131 ? -23.077 12.582 10.875 1.00 54.00 131 ILE A C 1
ATOM 1018 O O . ILE A 1 131 ? -24.285 12.447 10.588 1.00 54.00 131 ILE A O 1
#

Secondary structure (DSSP, 8-state):
-HHHHHHHHHHHHHHHHHHHHHHHHHHHHHHHTTT-TTHHHHHHHHHHHHHHHHHHHHHHHHHH---EEEE--TTTTTS-TT-PPEEETTEEE------EEEEHHHHHHHHHHHHHHHHHHHHHHHHH---

Organism: NCBI:txid1076179

Radius of gyration: 20.73 Å; chains: 1; bounding box: 62×34×47 Å

Foldseek 3Di:
DVVVVVVVVVVVVVVVLLVLLLLLLLLVLCLVVVNDPCSVVSSVVSSVVVVVVLVVVLVVQCVVQVDWDFDAPPVLPPPPQAPDFDDDPNDTDDDHRDTDTHGPSSVVSVVVSSVCSVVSSVCSCVPRDDD

pLDDT: mean 80.87, std 12.94, range [54.0, 95.75]